Protein AF-A0A957L6W4-F1 (afdb_monomer_lite)

Structure (mmCIF, N/CA/C/O backbone):
data_AF-A0A957L6W4-F1
#
_entry.id   AF-A0A957L6W4-F1
#
loop_
_atom_site.group_PDB
_atom_site.id
_atom_site.type_symbol
_atom_site.label_atom_id
_atom_site.label_alt_id
_atom_site.label_comp_id
_atom_site.label_asym_id
_atom_site.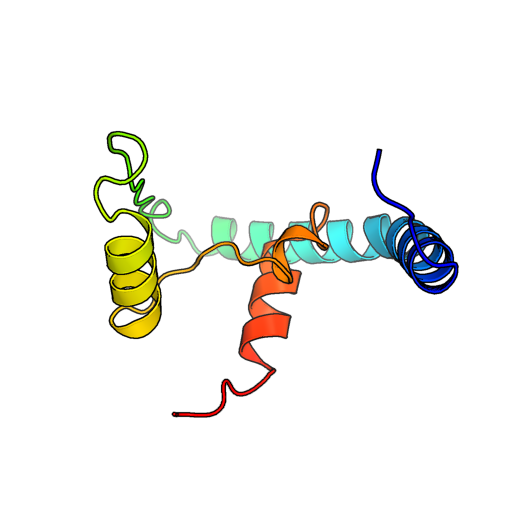label_entity_id
_atom_site.label_seq_id
_atom_site.pdbx_PDB_ins_code
_atom_site.Cartn_x
_atom_site.Cartn_y
_atom_site.Cartn_z
_atom_site.occupancy
_atom_site.B_iso_or_equiv
_atom_site.auth_seq_id
_atom_site.auth_comp_id
_atom_site.auth_asym_id
_atom_site.auth_atom_id
_atom_site.pdbx_PDB_model_num
ATOM 1 N N . MET A 1 1 ? 15.784 -20.221 3.211 1.00 38.53 1 MET A N 1
ATOM 2 C CA . MET A 1 1 ? 16.074 -20.796 1.882 1.00 38.53 1 MET A CA 1
ATOM 3 C C . MET A 1 1 ? 14.834 -21.594 1.473 1.00 38.53 1 MET A C 1
ATOM 5 O O . MET A 1 1 ? 14.728 -22.743 1.860 1.00 38.53 1 MET A O 1
ATOM 9 N N . SER A 1 2 ? 13.813 -20.955 0.888 1.00 46.53 2 SER A N 1
ATOM 10 C CA . SER A 1 2 ? 12.512 -21.606 0.629 1.00 46.53 2 SER A CA 1
ATOM 11 C C . SER A 1 2 ? 12.416 -22.021 -0.836 1.00 46.53 2 SER A C 1
ATOM 13 O O . SER A 1 2 ? 12.699 -21.212 -1.721 1.00 46.53 2 SER A O 1
ATOM 15 N N . GLU A 1 3 ? 12.067 -23.283 -1.065 1.00 50.16 3 GLU A N 1
ATOM 16 C CA . GLU A 1 3 ? 11.914 -23.926 -2.367 1.00 50.16 3 GLU A CA 1
ATOM 17 C C . GLU A 1 3 ? 10.869 -23.202 -3.229 1.00 50.16 3 GLU A C 1
ATOM 19 O O . GLU A 1 3 ? 9.668 -23.212 -2.960 1.00 50.16 3 GLU A O 1
ATOM 24 N N . TYR A 1 4 ? 11.330 -22.559 -4.300 1.00 55.75 4 TYR A N 1
ATOM 25 C CA . TYR A 1 4 ? 10.462 -21.960 -5.307 1.00 55.75 4 TYR A CA 1
ATOM 26 C C . TYR A 1 4 ? 10.062 -23.024 -6.343 1.00 55.75 4 TYR A C 1
ATOM 28 O O . TYR A 1 4 ? 10.870 -23.433 -7.175 1.00 55.75 4 TYR A O 1
ATOM 36 N N . SER A 1 5 ? 8.794 -23.448 -6.305 1.00 62.81 5 SER A N 1
ATOM 37 C CA . SER A 1 5 ? 8.150 -24.323 -7.302 1.00 62.81 5 SER A CA 1
ATOM 38 C C . SER A 1 5 ? 8.275 -23.761 -8.737 1.00 62.81 5 SER A C 1
ATOM 40 O O . SER A 1 5 ? 8.186 -22.540 -8.914 1.00 62.81 5 SER A O 1
ATOM 42 N N . PRO A 1 6 ? 8.435 -24.600 -9.784 1.00 61.62 6 PRO A N 1
ATOM 43 C CA . PRO A 1 6 ? 8.667 -24.183 -11.179 1.00 61.62 6 PRO A CA 1
ATOM 44 C C . PRO A 1 6 ? 7.629 -23.193 -11.741 1.00 61.62 6 PRO A C 1
ATOM 46 O O . PRO A 1 6 ? 7.967 -22.354 -12.576 1.00 61.62 6 PRO A O 1
ATOM 49 N N . MET A 1 7 ? 6.400 -23.206 -11.217 1.00 53.28 7 MET A N 1
ATOM 50 C CA . MET A 1 7 ? 5.325 -22.270 -11.581 1.00 53.28 7 MET A CA 1
ATOM 51 C C . MET A 1 7 ? 5.662 -20.803 -11.246 1.00 53.28 7 MET A C 1
ATOM 53 O O . MET A 1 7 ? 5.231 -19.873 -11.925 1.00 53.28 7 MET A O 1
ATOM 57 N N . SER A 1 8 ? 6.474 -20.574 -10.212 1.00 57.97 8 SER A N 1
ATOM 58 C CA . SER A 1 8 ? 6.879 -19.228 -9.793 1.00 57.97 8 SER A CA 1
ATOM 59 C C . SER A 1 8 ? 7.845 -18.568 -10.783 1.00 57.97 8 SER A C 1
ATOM 61 O O . SER A 1 8 ? 7.760 -17.361 -10.998 1.00 57.97 8 SER A O 1
ATOM 63 N N . ARG A 1 9 ? 8.707 -19.345 -11.455 1.00 58.75 9 ARG A N 1
ATOM 64 C CA . ARG A 1 9 ? 9.665 -18.844 -12.456 1.00 58.75 9 ARG A CA 1
ATOM 65 C C . ARG A 1 9 ? 8.973 -18.308 -13.708 1.00 58.75 9 ARG A C 1
ATOM 67 O O . ARG A 1 9 ? 9.355 -17.248 -14.195 1.00 58.75 9 ARG A O 1
ATOM 74 N N . LEU A 1 10 ? 7.928 -18.992 -14.174 1.00 61.47 10 LEU A N 1
ATOM 75 C CA . LEU A 1 10 ? 7.107 -18.543 -15.306 1.00 61.47 10 LEU A CA 1
ATOM 76 C C . LEU A 1 10 ? 6.369 -17.240 -14.990 1.00 61.47 10 LEU A C 1
ATOM 78 O O . LEU A 1 10 ? 6.370 -16.310 -15.791 1.00 61.47 10 LEU A O 1
ATOM 82 N N . LEU A 1 11 ? 5.806 -17.127 -13.786 1.00 58.69 11 LEU A N 1
ATOM 83 C CA . LEU A 1 11 ? 5.151 -15.894 -13.346 1.00 58.69 11 LEU A CA 1
ATOM 84 C C . LEU A 1 11 ? 6.148 -14.736 -13.175 1.00 58.69 11 LEU A C 1
ATOM 86 O O . LEU A 1 11 ? 5.803 -13.589 -13.453 1.00 58.69 11 LEU A O 1
ATOM 90 N N . HIS A 1 12 ? 7.388 -15.016 -12.764 1.00 59.81 12 HIS A N 1
ATOM 91 C CA . HIS A 1 12 ? 8.445 -14.006 -12.699 1.00 59.81 12 HIS A CA 1
ATOM 92 C C . HIS A 1 12 ? 8.905 -13.535 -14.085 1.00 59.81 12 HIS A C 1
ATOM 94 O O . HIS A 1 12 ? 9.137 -12.336 -14.253 1.00 59.81 12 HIS A O 1
ATOM 100 N N . SER A 1 13 ? 9.011 -14.426 -15.079 1.00 59.50 13 SER A N 1
ATOM 101 C CA . SER A 1 13 ? 9.405 -14.022 -16.436 1.00 59.50 13 SER A CA 1
ATOM 102 C C . SER A 1 13 ? 8.299 -13.239 -17.145 1.00 59.50 13 SER A C 1
ATOM 104 O O . SER A 1 13 ? 8.606 -12.236 -17.788 1.00 59.50 13 SER A O 1
ATOM 106 N N . LEU A 1 14 ? 7.030 -13.635 -16.970 1.00 58.03 14 LEU A N 1
ATOM 107 C CA . LEU A 1 14 ? 5.871 -12.902 -17.496 1.00 58.03 14 LEU A CA 1
ATOM 108 C C . LEU A 1 14 ? 5.721 -11.517 -16.859 1.00 58.03 14 LEU A C 1
ATOM 110 O O . LEU A 1 14 ? 5.425 -10.545 -17.549 1.00 58.03 14 LEU A O 1
ATOM 114 N N . ARG A 1 15 ? 5.947 -11.405 -15.544 1.00 62.19 15 ARG A N 1
ATOM 115 C CA . ARG A 1 15 ? 5.892 -10.118 -14.836 1.00 62.19 15 ARG A CA 1
ATOM 116 C C . ARG A 1 15 ? 6.889 -9.118 -15.425 1.00 62.19 15 ARG A C 1
ATOM 118 O O . ARG A 1 15 ? 6.507 -8.006 -15.764 1.00 62.19 15 ARG A O 1
ATOM 125 N N . ARG A 1 16 ? 8.134 -9.551 -15.636 1.00 62.00 16 ARG A N 1
ATOM 126 C CA . ARG A 1 16 ? 9.226 -8.683 -16.105 1.00 62.00 16 ARG A CA 1
ATOM 127 C C . ARG A 1 16 ? 9.004 -8.122 -17.511 1.00 62.00 16 ARG A C 1
ATOM 129 O O . ARG A 1 16 ? 9.522 -7.060 -17.833 1.00 62.00 16 ARG A O 1
ATOM 136 N N . THR A 1 17 ? 8.255 -8.837 -18.351 1.00 64.81 17 THR A N 1
ATOM 137 C CA . THR A 1 17 ? 7.928 -8.393 -19.715 1.00 64.81 17 THR A CA 1
ATOM 138 C C . THR A 1 17 ? 6.741 -7.432 -19.751 1.00 64.81 17 THR A C 1
ATOM 140 O O . THR A 1 17 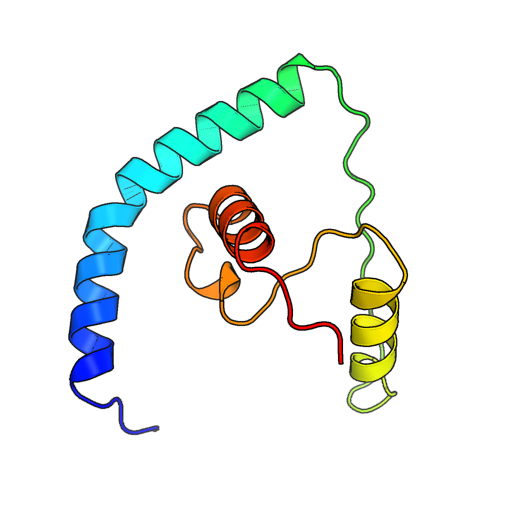? 6.687 -6.576 -20.629 1.00 64.81 17 THR A O 1
ATOM 143 N N . LEU A 1 18 ? 5.812 -7.536 -18.798 1.00 68.56 18 LEU A N 1
ATOM 144 C CA . LEU A 1 18 ? 4.630 -6.672 -18.717 1.00 68.56 18 LEU A CA 1
ATOM 145 C C . LEU A 1 18 ? 4.882 -5.373 -17.931 1.00 68.56 18 LEU A C 1
ATOM 147 O O . LEU A 1 18 ? 4.166 -4.394 -18.139 1.00 68.56 18 LEU A O 1
ATOM 151 N N . ASP A 1 19 ? 5.909 -5.346 -17.075 1.00 73.56 19 ASP A N 1
ATOM 152 C CA . ASP A 1 19 ? 6.293 -4.197 -16.243 1.00 73.56 19 ASP A CA 1
ATOM 153 C C . ASP A 1 19 ? 6.413 -2.854 -17.005 1.00 73.56 19 ASP A C 1
ATOM 155 O O . ASP A 1 19 ? 5.815 -1.882 -16.543 1.00 73.56 19 ASP A O 1
ATOM 159 N N . PRO A 1 20 ? 7.098 -2.738 -18.166 1.00 77.00 20 PRO A N 1
ATOM 160 C CA . PRO A 1 20 ? 7.233 -1.444 -18.847 1.00 77.00 20 PRO A CA 1
ATOM 161 C C . PRO A 1 20 ? 5.905 -0.904 -19.404 1.00 77.00 20 PRO A C 1
ATOM 163 O O . PRO A 1 20 ? 5.655 0.299 -19.351 1.00 77.00 20 PRO A O 1
ATOM 166 N N . GLY A 1 21 ? 5.020 -1.780 -19.894 1.00 81.25 21 GLY A N 1
ATOM 167 C CA . GLY A 1 21 ? 3.692 -1.375 -20.370 1.00 81.25 21 GLY A CA 1
ATOM 168 C C . GLY A 1 21 ? 2.756 -0.974 -19.226 1.00 81.25 21 GLY A C 1
ATOM 169 O O . GLY A 1 21 ? 2.005 -0.005 -19.336 1.00 81.25 21 GLY A O 1
ATOM 170 N N . LEU A 1 22 ? 2.840 -1.692 -18.104 1.00 78.94 22 LEU A N 1
ATOM 171 C CA . LEU A 1 22 ? 2.123 -1.376 -16.869 1.00 78.94 22 LEU A CA 1
ATOM 172 C C . LEU A 1 22 ? 2.575 -0.031 -16.282 1.00 78.94 22 LEU A C 1
ATOM 174 O O . LEU A 1 22 ? 1.725 0.772 -15.904 1.00 78.94 22 LEU A O 1
ATOM 178 N N . HIS A 1 23 ? 3.881 0.245 -16.279 1.00 83.31 23 HIS A N 1
ATOM 179 C CA . HIS A 1 23 ? 4.442 1.513 -15.811 1.00 83.31 23 HIS A CA 1
ATOM 180 C C . HIS A 1 23 ? 3.934 2.704 -16.631 1.00 83.31 23 HIS A C 1
ATOM 182 O O . HIS A 1 23 ? 3.482 3.700 -16.075 1.00 83.31 23 HIS A O 1
ATOM 188 N N . TRP A 1 24 ? 3.915 2.583 -17.961 1.00 85.81 24 TRP A N 1
ATOM 189 C CA . TRP A 1 24 ? 3.392 3.638 -18.834 1.00 85.81 24 TRP A CA 1
ATOM 190 C C . TRP A 1 24 ? 1.908 3.950 -18.568 1.00 85.81 24 TRP A C 1
ATOM 192 O O . TRP A 1 24 ? 1.486 5.109 -18.559 1.00 85.81 24 TRP A O 1
ATOM 202 N N . LEU A 1 25 ? 1.093 2.920 -18.320 1.00 83.44 25 LEU A N 1
ATOM 203 C CA . LEU A 1 25 ? -0.316 3.098 -17.958 1.00 83.44 25 LEU A CA 1
ATOM 204 C C . LEU A 1 25 ? -0.478 3.745 -16.572 1.00 83.44 25 LEU A C 1
ATOM 206 O O . LEU A 1 25 ? -1.355 4.592 -16.398 1.00 83.44 25 LEU A O 1
ATOM 210 N N . GLU A 1 26 ? 0.358 3.362 -15.606 1.00 85.50 26 GLU A N 1
ATOM 211 C CA . GLU A 1 26 ? 0.405 3.939 -14.258 1.00 85.50 26 GLU A CA 1
ATOM 212 C C . GLU A 1 26 ? 0.718 5.440 -14.316 1.00 85.50 26 GLU A C 1
ATOM 214 O O . GLU A 1 26 ? -0.032 6.248 -13.766 1.00 85.50 26 GLU A O 1
ATOM 219 N N . GLU A 1 27 ? 1.759 5.828 -15.058 1.00 85.50 27 GLU A N 1
ATOM 220 C CA . GLU A 1 27 ? 2.138 7.228 -15.269 1.00 85.50 27 GLU A CA 1
ATOM 221 C C . GLU A 1 27 ? 0.975 8.039 -15.839 1.00 85.50 27 GLU A C 1
ATOM 223 O O . GLU A 1 27 ? 0.681 9.136 -15.364 1.00 85.50 27 GLU A O 1
ATOM 228 N N . ARG A 1 28 ? 0.240 7.486 -16.811 1.00 84.75 28 ARG A N 1
ATOM 229 C CA . ARG A 1 28 ? -0.945 8.156 -17.359 1.00 84.75 28 ARG A CA 1
ATOM 230 C C . ARG A 1 28 ? -2.061 8.337 -16.335 1.00 84.75 28 ARG A C 1
ATOM 232 O O . ARG A 1 28 ? -2.777 9.338 -16.399 1.00 84.75 28 ARG A O 1
ATOM 239 N N . LEU A 1 29 ? -2.249 7.393 -15.415 1.00 82.38 29 LEU A N 1
ATOM 240 C CA . LEU A 1 29 ? -3.237 7.527 -14.344 1.00 82.38 29 LEU A CA 1
ATOM 241 C C . LEU A 1 29 ? -2.803 8.558 -13.302 1.00 82.38 29 LEU A C 1
ATOM 243 O O . LEU A 1 29 ? -3.626 9.377 -12.898 1.00 82.38 29 LEU A O 1
ATOM 247 N N . LEU A 1 30 ? -1.525 8.558 -12.925 1.00 82.31 30 LEU A N 1
ATOM 248 C CA . LEU A 1 30 ? -0.952 9.537 -12.004 1.00 82.31 30 LEU A CA 1
ATOM 249 C C . LEU A 1 30 ? -1.069 10.956 -12.558 1.00 82.31 30 LEU A C 1
ATOM 251 O O . LEU A 1 30 ? -1.556 11.838 -11.858 1.00 82.31 30 LEU A O 1
ATOM 255 N N . GLN A 1 31 ? -0.733 11.164 -13.834 1.00 84.00 31 GLN A N 1
ATOM 256 C CA . GLN A 1 31 ? -0.904 12.457 -14.503 1.00 84.00 31 GLN A CA 1
ATOM 257 C C . GLN A 1 31 ? -2.359 12.938 -14.431 1.00 84.00 31 GLN A C 1
ATOM 259 O O . GLN A 1 31 ? -2.614 14.083 -14.077 1.00 84.00 31 GLN A O 1
ATOM 264 N N . ARG A 1 32 ? -3.340 12.052 -14.658 1.00 79.62 32 ARG A N 1
ATOM 265 C CA . ARG A 1 32 ? -4.764 12.405 -14.516 1.00 79.62 32 ARG A CA 1
ATOM 266 C C . ARG A 1 32 ? -5.153 12.787 -13.088 1.00 79.62 32 ARG A C 1
ATOM 268 O O . ARG A 1 32 ? -6.018 13.644 -12.930 1.00 79.62 32 ARG A O 1
ATOM 275 N N . MET A 1 33 ? -4.570 12.150 -12.072 1.00 75.38 33 MET A N 1
ATOM 276 C CA . MET A 1 33 ? -4.829 12.491 -10.668 1.00 75.38 33 MET A CA 1
ATOM 277 C C . MET A 1 33 ? -4.214 13.846 -10.302 1.00 75.38 33 MET A C 1
ATOM 279 O O . MET A 1 33 ? -4.895 14.667 -9.697 1.00 75.38 33 MET A O 1
ATOM 283 N N . VAL A 1 34 ? -2.977 14.107 -10.737 1.00 76.62 34 VAL A N 1
ATOM 284 C CA . VAL A 1 34 ? -2.280 15.387 -10.522 1.00 76.62 34 VAL A CA 1
ATOM 285 C C . VAL A 1 34 ? -3.009 16.535 -11.226 1.00 76.62 34 VAL A C 1
ATOM 287 O O . VAL A 1 34 ? -3.278 17.562 -10.613 1.00 76.62 34 VAL A O 1
ATOM 290 N N . THR A 1 35 ? -3.400 16.359 -12.493 1.00 74.44 35 THR A N 1
ATOM 291 C CA . THR A 1 35 ? -4.105 17.394 -13.269 1.00 74.44 35 THR A CA 1
ATOM 292 C C . THR A 1 35 ? -5.490 17.728 -12.709 1.00 74.44 35 THR A C 1
ATOM 294 O O . THR A 1 35 ? -5.935 18.861 -12.849 1.00 74.44 35 THR A O 1
ATOM 297 N N . ASN A 1 36 ? -6.177 16.785 -12.053 1.00 74.38 36 ASN A N 1
ATOM 298 C CA . ASN A 1 36 ? -7.494 17.042 -11.453 1.00 74.38 36 ASN A CA 1
ATOM 299 C C . ASN A 1 36 ? -7.437 17.820 -10.126 1.00 74.38 36 ASN A C 1
ATOM 301 O O . ASN A 1 36 ? -8.473 17.966 -9.483 1.00 74.38 36 ASN A O 1
ATOM 305 N N . ASN A 1 37 ? -6.260 18.310 -9.716 1.00 62.88 37 ASN A N 1
ATOM 306 C CA . ASN A 1 37 ? -6.056 19.044 -8.4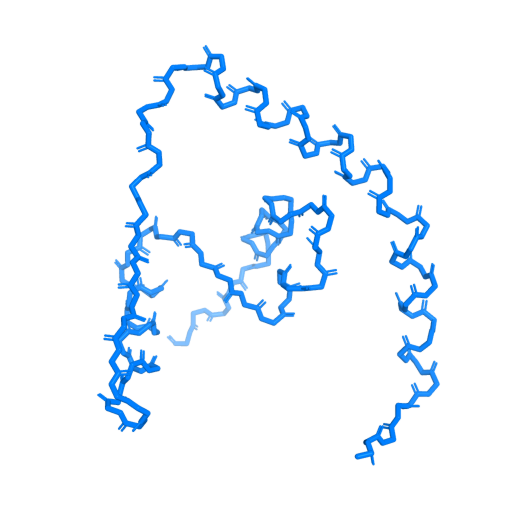66 1.00 62.88 37 ASN A CA 1
ATOM 307 C C . ASN A 1 37 ? -6.659 18.307 -7.257 1.00 62.88 37 ASN A C 1
ATOM 309 O O . ASN A 1 37 ? -7.289 18.906 -6.387 1.00 62.88 37 ASN A O 1
ATOM 313 N N . VAL A 1 38 ? -6.525 16.975 -7.251 1.00 68.00 38 VAL A N 1
ATOM 314 C CA . VAL A 1 38 ? -6.946 16.153 -6.119 1.00 68.00 38 VAL A CA 1
ATOM 315 C C . VAL A 1 38 ? -6.073 16.559 -4.938 1.00 68.00 38 VAL A C 1
ATOM 317 O O . VAL A 1 38 ? -4.847 16.522 -5.047 1.00 68.00 38 VAL A O 1
ATOM 320 N N . GLU A 1 39 ? -6.712 16.964 -3.838 1.00 70.25 39 GLU A N 1
ATOM 321 C CA . GLU A 1 39 ? -6.061 17.246 -2.556 1.00 70.25 39 GLU A CA 1
ATOM 322 C C . GLU A 1 39 ? -4.986 16.188 -2.242 1.00 70.25 39 GLU A C 1
ATOM 324 O O . GLU A 1 39 ? -5.165 15.011 -2.590 1.00 70.25 39 GLU A O 1
ATOM 329 N N . PRO A 1 40 ? -3.867 16.571 -1.599 1.00 69.31 40 PRO A N 1
ATOM 330 C CA . PRO A 1 40 ? -2.778 15.648 -1.314 1.00 69.31 40 PRO A CA 1
ATOM 331 C C . PRO A 1 40 ? -3.315 14.379 -0.649 1.00 69.31 40 PRO A C 1
ATOM 333 O O . PRO A 1 40 ? -4.114 14.442 0.289 1.00 69.31 40 PRO A O 1
ATOM 336 N N . LEU A 1 41 ? -2.881 13.218 -1.156 1.00 74.69 41 LEU A N 1
ATOM 337 C CA . LEU A 1 41 ? -3.299 11.923 -0.626 1.00 74.69 41 LEU A CA 1
ATOM 338 C C . LEU A 1 41 ? -3.079 11.900 0.889 1.00 74.69 41 LEU A C 1
ATOM 340 O O . LEU A 1 41 ? -1.948 12.001 1.364 1.00 74.69 41 LEU A O 1
ATOM 344 N N . GLN A 1 42 ? -4.161 11.736 1.646 1.00 83.69 42 GLN A N 1
ATOM 345 C CA . GLN A 1 42 ? -4.076 11.566 3.090 1.00 83.69 42 GLN A CA 1
ATOM 346 C C . GLN A 1 42 ? -3.493 10.184 3.389 1.00 83.69 42 GLN A C 1
ATOM 348 O O . GLN A 1 42 ? -4.156 9.157 3.236 1.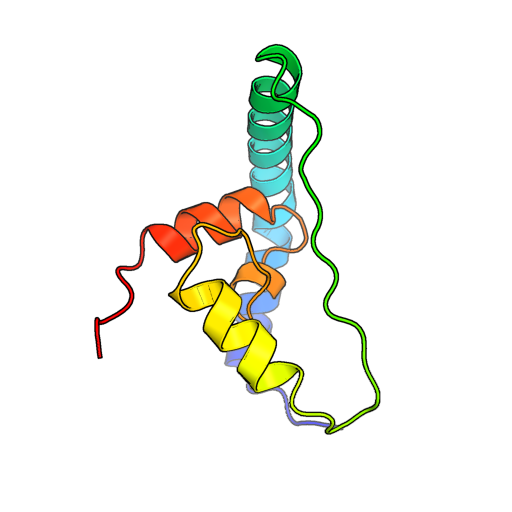00 83.69 42 GLN A O 1
ATOM 353 N N . LEU A 1 43 ? -2.220 10.162 3.778 1.00 88.94 43 LEU A N 1
ATOM 354 C CA . LEU A 1 43 ? -1.502 8.938 4.111 1.00 88.94 43 LEU A CA 1
ATOM 355 C C . LEU A 1 43 ? -1.739 8.570 5.577 1.00 88.94 43 LEU A C 1
ATOM 357 O O . LEU A 1 43 ? -1.464 9.358 6.480 1.00 88.94 43 LEU A O 1
ATOM 361 N N . LEU A 1 44 ? -2.207 7.343 5.811 1.00 91.12 44 LEU A N 1
ATOM 362 C CA . LEU A 1 44 ? -2.372 6.770 7.144 1.00 91.12 44 LEU A CA 1
ATOM 363 C C . LEU A 1 44 ? -1.310 5.695 7.380 1.00 91.12 44 LEU A C 1
ATOM 365 O O . LEU A 1 44 ? -1.300 4.663 6.708 1.00 91.12 44 LEU A O 1
ATOM 369 N N . PHE A 1 45 ? -0.448 5.913 8.370 1.00 93.25 45 PHE A N 1
ATOM 370 C CA . PHE A 1 45 ? 0.568 4.946 8.775 1.00 93.25 45 PHE A CA 1
ATOM 371 C C . PHE A 1 45 ? 0.146 4.234 10.060 1.00 93.25 45 PHE A C 1
ATOM 373 O O . PHE A 1 45 ? -0.100 4.866 11.084 1.00 93.25 45 PHE A O 1
ATOM 380 N N . VAL A 1 46 ? 0.095 2.902 10.015 1.00 93.69 46 VAL A N 1
ATOM 381 C CA . VAL A 1 46 ? -0.131 2.067 11.201 1.00 93.69 46 VAL A CA 1
ATOM 382 C C . VAL A 1 46 ? 1.228 1.675 11.780 1.00 93.69 46 VAL A C 1
ATOM 384 O O . VAL A 1 46 ? 1.927 0.843 11.205 1.00 93.69 46 VAL A O 1
ATOM 387 N N . VAL A 1 47 ? 1.604 2.275 12.911 1.00 95.00 47 VAL A N 1
ATOM 388 C CA . VAL A 1 47 ? 2.886 2.039 13.599 1.00 95.00 47 VAL A CA 1
ATOM 389 C C . VAL A 1 47 ? 2.624 1.515 15.010 1.00 95.00 47 VAL A C 1
ATOM 391 O O . VAL A 1 47 ? 1.694 1.954 15.681 1.00 95.00 47 VAL A O 1
ATOM 394 N N . GLY A 1 48 ? 3.436 0.565 15.469 1.00 93.62 48 GLY A N 1
ATOM 395 C CA . GLY A 1 48 ? 3.328 -0.002 16.810 1.00 93.62 48 GLY A CA 1
ATOM 396 C C . GLY A 1 48 ? 4.408 -1.042 17.085 1.00 93.62 48 GLY A C 1
ATOM 397 O O . GLY A 1 48 ? 5.161 -1.426 16.188 1.00 93.62 48 GLY A O 1
ATOM 398 N N . ALA A 1 49 ? 4.480 -1.503 18.332 1.00 95.12 49 ALA A N 1
ATOM 399 C CA . ALA A 1 49 ? 5.379 -2.585 18.713 1.00 95.12 49 ALA A CA 1
ATOM 400 C C . ALA A 1 49 ? 5.002 -3.900 17.996 1.00 95.12 49 ALA A C 1
ATOM 402 O O . ALA A 1 49 ? 3.823 -4.154 17.722 1.00 95.12 49 ALA A O 1
ATOM 403 N N . PRO A 1 50 ? 5.971 -4.785 17.709 1.00 93.06 50 PRO A N 1
ATOM 404 C CA . PRO A 1 50 ? 5.663 -6.087 17.131 1.00 93.06 50 PRO A CA 1
ATOM 405 C C . PRO A 1 50 ? 4.699 -6.864 18.039 1.00 93.06 50 PRO A C 1
ATOM 407 O O . PRO A 1 50 ? 4.914 -6.969 19.245 1.00 93.06 50 PRO A O 1
ATOM 410 N N . ARG A 1 51 ? 3.651 -7.444 17.436 1.00 91.44 51 ARG A N 1
ATOM 411 C CA . ARG A 1 51 ? 2.562 -8.185 18.109 1.00 91.44 51 ARG A CA 1
ATOM 412 C C . ARG A 1 51 ? 1.600 -7.336 18.961 1.00 91.44 51 ARG A C 1
ATOM 414 O O . ARG A 1 51 ? 0.813 -7.912 19.700 1.00 91.44 51 ARG A O 1
ATOM 421 N N . SER A 1 52 ? 1.556 -6.009 18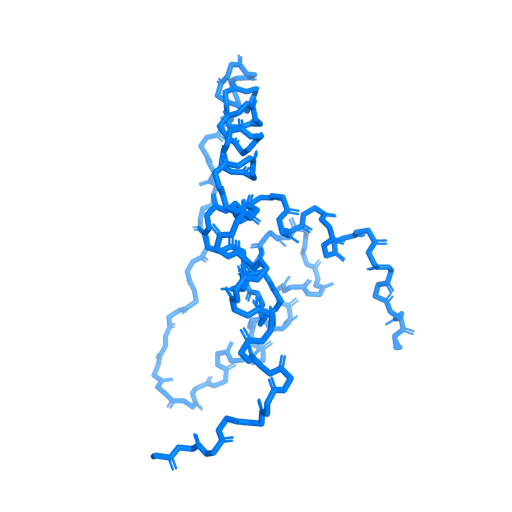.801 1.00 95.12 52 SER A N 1
ATOM 422 C CA . SER A 1 52 ? 0.561 -5.146 19.475 1.00 95.12 52 SER A CA 1
ATOM 423 C C . SER A 1 52 ? -0.837 -5.145 18.829 1.00 95.12 52 SER A C 1
ATOM 425 O O . SER A 1 52 ? -1.638 -4.249 19.078 1.00 95.12 52 SER A O 1
ATOM 427 N N . GLY A 1 53 ? -1.136 -6.113 17.956 1.00 93.69 53 GLY A N 1
ATOM 428 C CA . GLY A 1 53 ? -2.425 -6.185 17.260 1.00 93.69 53 GLY A CA 1
ATOM 429 C C . GLY A 1 53 ? -2.567 -5.232 16.066 1.00 93.69 53 GLY A C 1
ATOM 430 O O . GLY A 1 53 ? -3.680 -5.033 15.582 1.00 93.69 53 GLY A O 1
ATOM 431 N N . THR A 1 54 ? -1.467 -4.685 15.533 1.00 95.69 54 THR A N 1
ATOM 432 C CA . THR A 1 54 ? -1.489 -3.833 14.325 1.00 95.69 54 THR A CA 1
ATOM 433 C C . THR A 1 54 ? -2.139 -4.517 13.120 1.00 95.69 54 THR A C 1
ATOM 435 O O . THR A 1 54 ? -2.773 -3.843 12.316 1.00 95.69 54 THR A O 1
ATOM 438 N N . THR A 1 55 ? -2.072 -5.850 13.018 1.00 94.62 55 THR A N 1
ATOM 439 C CA . THR A 1 55 ? -2.783 -6.620 11.984 1.00 94.62 55 THR A CA 1
ATOM 440 C C . THR A 1 55 ? -4.302 -6.484 12.088 1.00 94.62 55 THR A C 1
ATOM 442 O O . THR A 1 55 ? -4.952 -6.264 11.069 1.00 94.62 55 THR A O 1
ATOM 445 N N . LEU A 1 56 ? -4.872 -6.584 13.295 1.00 95.38 56 LEU A N 1
ATOM 446 C CA . LEU A 1 56 ? -6.319 -6.450 13.493 1.00 95.38 56 LEU A CA 1
ATOM 447 C C . LEU A 1 56 ? -6.773 -5.029 13.148 1.00 95.38 56 LEU A C 1
ATOM 449 O O . LEU A 1 56 ? -7.755 -4.849 12.433 1.00 95.38 56 LEU A O 1
ATOM 453 N N . LEU A 1 57 ? -6.016 -4.026 13.601 1.00 95.31 57 LEU A N 1
ATOM 454 C CA . LEU A 1 57 ? -6.260 -2.627 13.256 1.00 95.31 57 LEU A CA 1
ATOM 455 C C . LEU A 1 57 ? -6.218 -2.411 11.736 1.00 95.31 57 LEU A C 1
ATOM 457 O O . LEU A 1 57 ? -7.133 -1.816 11.174 1.00 95.31 57 LEU A O 1
ATOM 461 N N . TYR A 1 58 ? -5.199 -2.944 11.061 1.00 94.69 58 TYR A N 1
ATOM 462 C CA . TYR A 1 58 ? -5.060 -2.861 9.608 1.00 94.69 58 TYR A CA 1
ATOM 463 C C . TYR A 1 58 ? -6.258 -3.480 8.874 1.00 94.69 58 TYR A C 1
ATOM 465 O O . TYR A 1 58 ? -6.809 -2.877 7.955 1.00 94.69 58 TYR A O 1
ATOM 473 N N . GLN A 1 59 ? -6.694 -4.668 9.299 1.00 93.56 59 GLN A N 1
ATOM 474 C CA . GLN A 1 59 ? -7.853 -5.355 8.723 1.00 93.56 59 GLN A CA 1
ATOM 475 C C . GLN A 1 59 ? -9.156 -4.583 8.948 1.00 93.56 59 GLN A C 1
ATOM 477 O O . GLN A 1 59 ? -9.980 -4.486 8.038 1.00 93.56 59 GLN A O 1
ATOM 482 N N . LEU A 1 60 ? -9.345 -4.009 10.138 1.00 95.50 60 LEU A N 1
ATOM 483 C CA . LEU A 1 60 ? -10.519 -3.203 10.455 1.00 95.50 60 LEU A CA 1
ATOM 484 C C . LEU A 1 60 ? -10.558 -1.937 9.594 1.00 95.50 60 LEU A C 1
ATOM 486 O O . LEU A 1 60 ? -11.596 -1.627 9.015 1.00 95.50 60 LEU A O 1
ATOM 490 N N . LEU A 1 61 ? -9.422 -1.254 9.435 1.00 94.62 61 LEU A N 1
ATOM 491 C CA . LEU A 1 61 ? -9.314 -0.091 8.556 1.00 94.62 61 LEU A CA 1
ATOM 492 C C . LEU A 1 61 ? -9.674 -0.447 7.107 1.00 94.62 61 LEU A C 1
ATOM 494 O O . LEU A 1 61 ? -10.522 0.209 6.507 1.00 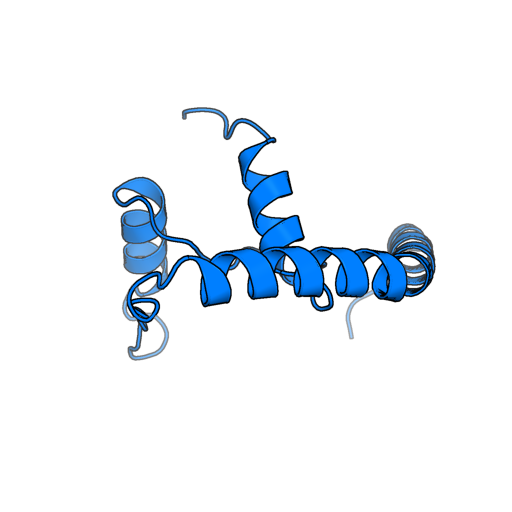94.62 61 LEU A O 1
ATOM 498 N N . ALA A 1 62 ? -9.096 -1.530 6.584 1.00 91.25 62 ALA A N 1
ATOM 499 C CA . ALA A 1 62 ? -9.331 -2.004 5.221 1.00 91.25 62 ALA A CA 1
ATOM 500 C C . ALA A 1 62 ? -10.780 -2.459 4.953 1.00 91.25 62 ALA A C 1
ATOM 502 O O . ALA A 1 62 ? -11.231 -2.422 3.811 1.00 91.25 62 ALA A O 1
ATOM 503 N N . THR A 1 63 ? -11.508 -2.913 5.980 1.00 91.69 63 THR A N 1
ATOM 504 C CA . THR A 1 63 ? -12.894 -3.400 5.840 1.00 91.69 63 THR A CA 1
ATOM 505 C C . THR A 1 63 ? -13.948 -2.338 6.125 1.00 91.69 63 THR A C 1
ATOM 507 O O . THR A 1 63 ? -15.047 -2.417 5.578 1.00 91.69 63 THR A O 1
ATOM 510 N N . ARG A 1 64 ? -13.653 -1.360 6.988 1.00 94.06 64 ARG A N 1
ATOM 511 C CA . ARG A 1 64 ? -14.625 -0.346 7.425 1.00 94.06 64 ARG A CA 1
ATOM 512 C C . ARG A 1 64 ? -14.503 0.978 6.688 1.00 94.06 64 ARG A C 1
ATOM 514 O O . ARG A 1 64 ? -15.491 1.703 6.623 1.00 94.06 64 ARG A O 1
ATOM 521 N N . PHE A 1 65 ? -13.341 1.282 6.118 1.00 91.06 65 PHE A N 1
ATOM 522 C CA . PHE A 1 65 ? -13.102 2.539 5.420 1.00 91.06 65 PHE A CA 1
ATOM 523 C C . PHE A 1 65 ? -12.737 2.300 3.958 1.00 91.06 65 PHE A C 1
ATOM 525 O O . PHE A 1 65 ? -12.150 1.281 3.597 1.00 91.06 65 PHE A O 1
ATOM 532 N N . ALA A 1 66 ? -13.053 3.275 3.107 1.00 87.31 66 ALA A N 1
ATOM 533 C CA . ALA A 1 66 ? -12.671 3.281 1.699 1.00 87.31 66 ALA A CA 1
ATOM 534 C C . ALA A 1 66 ? -11.196 3.689 1.528 1.00 87.31 66 ALA A C 1
ATOM 536 O O . ALA A 1 66 ? -10.881 4.661 0.845 1.00 87.31 66 ALA A O 1
ATOM 537 N N . VAL A 1 67 ? -10.292 2.960 2.185 1.00 87.81 67 VAL A N 1
ATOM 538 C CA . VAL A 1 67 ? -8.850 3.209 2.136 1.00 87.81 67 VAL A CA 1
ATOM 539 C C . VAL A 1 67 ? -8.180 2.327 1.093 1.00 87.81 67 VAL A C 1
ATOM 541 O O . VAL A 1 67 ? -8.509 1.154 0.913 1.00 87.81 67 VAL A O 1
ATOM 544 N N . SER A 1 68 ? -7.205 2.907 0.402 1.00 87.19 68 SER A N 1
ATOM 545 C CA . SER A 1 68 ? -6.261 2.161 -0.418 1.00 87.19 68 SER A CA 1
ATOM 546 C C . SER A 1 68 ? -5.206 1.523 0.490 1.00 87.19 68 SER A C 1
ATOM 548 O O . SER A 1 68 ? -4.688 2.174 1.396 1.00 87.19 68 SER A O 1
ATOM 550 N N . TYR A 1 69 ? -4.905 0.242 0.277 1.00 89.31 69 TYR A N 1
ATOM 551 C CA . TYR A 1 69 ? -3.961 -0.506 1.104 1.00 89.31 69 TYR A CA 1
ATOM 552 C C . TYR A 1 69 ? -3.186 -1.539 0.274 1.00 89.31 69 TYR A C 1
ATOM 554 O O . TYR A 1 69 ? -3.610 -1.944 -0.812 1.00 89.31 69 TYR A O 1
ATOM 562 N N . PHE A 1 70 ? -2.019 -1.951 0.768 1.00 88.50 70 PHE A N 1
ATOM 563 C CA . PHE A 1 70 ? -1.161 -2.932 0.104 1.00 88.50 70 PHE A CA 1
ATOM 564 C C . PHE A 1 70 ? -1.456 -4.350 0.593 1.00 88.50 70 PHE A C 1
ATOM 566 O O . PHE A 1 70 ? -1.363 -4.646 1.778 1.00 88.50 70 PHE A O 1
ATOM 573 N N . ASN A 1 71 ? -1.748 -5.263 -0.324 1.00 87.75 71 ASN A N 1
ATOM 574 C CA . ASN A 1 71 ? -1.893 -6.684 -0.032 1.00 87.75 71 ASN A CA 1
ATOM 575 C C . ASN A 1 71 ? -0.849 -7.516 -0.801 1.00 87.75 71 ASN A C 1
ATOM 577 O O . ASN A 1 71 ? -0.089 -7.005 -1.626 1.00 87.75 71 ASN A O 1
ATOM 581 N N . ASN A 1 72 ? -0.833 -8.828 -0.555 1.00 86.94 72 ASN A N 1
ATOM 582 C CA . ASN A 1 72 ? 0.095 -9.746 -1.223 1.00 86.94 72 ASN A CA 1
ATOM 583 C C . ASN A 1 72 ? -0.070 -9.768 -2.750 1.00 86.94 72 ASN A C 1
ATOM 585 O O . ASN A 1 72 ? 0.883 -10.086 -3.454 1.00 86.94 72 ASN A O 1
ATOM 589 N N . PHE A 1 73 ? -1.258 -9.454 -3.273 1.00 84.44 73 PHE A N 1
ATOM 590 C CA . PHE A 1 73 ? -1.509 -9.391 -4.710 1.00 84.44 73 PHE A CA 1
ATOM 591 C C . PHE A 1 73 ? -0.932 -8.107 -5.314 1.00 84.44 73 PHE A C 1
ATOM 593 O O . PHE A 1 73 ? -0.134 -8.179 -6.244 1.00 84.44 73 PHE A O 1
ATOM 600 N N . THR A 1 74 ? -1.253 -6.943 -4.749 1.00 84.94 74 THR A N 1
ATOM 601 C CA . THR A 1 74 ? -0.757 -5.637 -5.206 1.00 84.94 74 THR A CA 1
ATOM 602 C C . THR A 1 74 ? 0.760 -5.539 -5.072 1.00 84.94 74 THR A C 1
ATOM 604 O O . THR A 1 74 ? 1.404 -4.949 -5.929 1.00 84.94 74 THR A O 1
ATOM 607 N N . ALA A 1 75 ? 1.355 -6.193 -4.066 1.00 84.88 75 ALA A N 1
ATOM 608 C CA . ALA A 1 75 ? 2.808 -6.283 -3.903 1.00 84.88 75 ALA A CA 1
ATOM 609 C C . ALA A 1 75 ? 3.518 -7.002 -5.069 1.00 84.88 75 ALA A C 1
ATOM 611 O O . ALA A 1 75 ? 4.729 -6.869 -5.237 1.00 84.88 75 ALA A O 1
ATOM 612 N N . ARG A 1 76 ? 2.787 -7.755 -5.905 1.00 82.06 76 ARG A N 1
ATOM 613 C CA . ARG A 1 76 ? 3.337 -8.371 -7.125 1.00 82.06 76 ARG A CA 1
ATOM 614 C C . ARG A 1 76 ? 3.435 -7.375 -8.282 1.00 82.06 76 ARG A C 1
ATOM 616 O O . ARG A 1 76 ? 4.212 -7.629 -9.194 1.00 82.06 76 ARG A O 1
ATOM 623 N N . PHE A 1 77 ? 2.721 -6.250 -8.223 1.00 81.38 77 PHE A N 1
ATOM 624 C CA . PHE A 1 77 ? 2.700 -5.188 -9.234 1.00 81.38 77 PHE A CA 1
ATOM 625 C C . PHE A 1 77 ? 3.523 -3.976 -8.779 1.00 81.38 77 PHE A C 1
ATOM 627 O O . PHE A 1 77 ? 3.021 -2.862 -8.691 1.00 81.38 77 PHE A O 1
ATOM 634 N N . THR A 1 78 ? 4.806 -4.182 -8.470 1.00 80.50 78 THR A N 1
ATOM 635 C CA . THR A 1 78 ? 5.682 -3.105 -7.966 1.00 80.50 78 THR A CA 1
ATOM 636 C C . THR A 1 78 ? 5.881 -1.963 -8.962 1.00 80.50 78 THR A C 1
ATOM 638 O O . THR A 1 78 ? 6.065 -0.832 -8.534 1.00 80.50 78 THR A O 1
ATOM 641 N N . ALA A 1 79 ? 5.849 -2.249 -10.268 1.00 82.44 79 ALA A N 1
ATOM 642 C CA . ALA A 1 79 ? 5.982 -1.241 -11.322 1.00 82.44 79 ALA A CA 1
ATOM 643 C C . ALA A 1 79 ? 4.683 -0.453 -11.581 1.00 82.44 79 ALA A C 1
ATOM 645 O O . ALA A 1 79 ? 4.728 0.583 -12.234 1.00 82.44 79 ALA A O 1
ATOM 646 N N . ALA A 1 80 ? 3.536 -0.950 -11.101 1.00 84.69 80 ALA A N 1
ATOM 647 C CA . ALA A 1 80 ? 2.228 -0.339 -11.330 1.00 84.69 80 ALA A CA 1
ATOM 648 C C . ALA A 1 80 ? 1.226 -0.640 -10.190 1.00 84.69 80 ALA A C 1
ATOM 650 O O . ALA A 1 80 ? 0.281 -1.431 -10.358 1.00 84.69 80 ALA A O 1
ATOM 651 N N . PRO A 1 81 ? 1.449 -0.076 -8.989 1.00 82.94 81 PRO A N 1
ATOM 652 C CA . PRO A 1 81 ? 0.639 -0.363 -7.808 1.00 82.94 81 PRO A CA 1
ATOM 653 C C . PRO A 1 81 ? -0.829 0.088 -7.916 1.00 82.94 81 PRO A C 1
ATOM 655 O O . PRO A 1 81 ? -1.711 -0.637 -7.444 1.00 82.94 81 PRO A O 1
ATOM 658 N N . LEU A 1 82 ? -1.133 1.228 -8.544 1.00 82.81 82 LEU A N 1
ATOM 659 C CA . LEU A 1 82 ? -2.501 1.733 -8.724 1.00 82.81 82 LEU A CA 1
ATOM 660 C C . LEU A 1 82 ? -3.312 0.823 -9.643 1.00 82.81 82 LEU A C 1
ATOM 662 O O . LEU A 1 82 ? -4.482 0.535 -9.367 1.00 82.81 82 LEU A O 1
ATOM 666 N N . LEU A 1 83 ? -2.696 0.331 -10.721 1.00 83.56 83 LEU A N 1
ATOM 667 C CA . LEU A 1 83 ? -3.328 -0.661 -11.589 1.00 83.56 83 LEU A CA 1
ATOM 668 C C . LEU A 1 83 ? -3.571 -1.971 -10.845 1.00 83.56 83 LEU A C 1
ATOM 670 O O . LEU A 1 83 ? -4.680 -2.504 -10.906 1.00 83.56 83 LEU A O 1
ATOM 674 N N . GLY A 1 84 ? -2.580 -2.449 -10.087 1.00 85.12 84 GLY A N 1
ATOM 675 C CA . GLY A 1 84 ? -2.721 -3.636 -9.244 1.00 85.12 84 GLY A CA 1
ATOM 676 C C . GLY A 1 84 ? -3.889 -3.516 -8.259 1.00 85.12 84 GLY A C 1
ATOM 677 O O . GLY A 1 84 ? -4.671 -4.455 -8.102 1.00 85.12 84 GLY A O 1
ATOM 678 N N . GLN A 1 85 ? -4.066 -2.347 -7.642 1.00 85.00 85 GLN A N 1
ATOM 679 C CA . GLN A 1 85 ? -5.198 -2.078 -6.753 1.00 85.00 85 GLN A CA 1
ATOM 680 C C . GLN A 1 85 ? -6.537 -2.016 -7.485 1.00 85.00 85 GLN A C 1
ATOM 682 O O . GLN A 1 85 ? -7.528 -2.565 -7.004 1.00 85.00 85 GLN A O 1
ATOM 687 N N . LYS A 1 86 ? -6.589 -1.373 -8.654 1.00 83.75 86 LYS A N 1
ATOM 688 C CA . LYS A 1 86 ? -7.815 -1.290 -9.455 1.00 83.75 86 LYS A CA 1
ATOM 689 C C . LYS A 1 86 ? -8.264 -2.674 -9.927 1.00 83.75 86 LYS A C 1
ATOM 691 O O . LYS A 1 86 ? -9.451 -2.976 -9.841 1.00 83.75 86 LYS A O 1
ATOM 696 N N . LEU A 1 87 ? -7.314 -3.516 -10.343 1.00 84.62 87 LEU A N 1
ATOM 697 C CA . LEU A 1 87 ? -7.540 -4.921 -10.687 1.00 84.62 87 LEU A CA 1
ATOM 698 C C . LEU A 1 87 ? -8.012 -5.729 -9.479 1.00 84.62 87 LEU A C 1
ATOM 700 O O . LEU A 1 87 ? -8.985 -6.465 -9.588 1.00 84.62 87 LEU A O 1
ATOM 704 N N . TRP A 1 88 ? -7.380 -5.562 -8.314 1.00 82.06 88 TRP A N 1
ATOM 705 C CA . TRP A 1 88 ? -7.836 -6.209 -7.082 1.00 82.06 88 TRP A CA 1
ATOM 706 C C . TRP A 1 88 ? -9.288 -5.847 -6.756 1.00 82.06 88 TRP A C 1
ATOM 708 O O . TRP A 1 88 ? -10.079 -6.718 -6.422 1.00 82.06 88 TRP A O 1
ATOM 718 N N . ARG A 1 89 ? -9.665 -4.576 -6.927 1.00 78.38 89 ARG A N 1
ATOM 719 C CA . ARG A 1 89 ? -11.036 -4.103 -6.698 1.00 78.38 89 ARG A CA 1
ATOM 720 C C . ARG A 1 89 ? -12.043 -4.643 -7.720 1.00 78.38 89 ARG A C 1
ATOM 722 O O . ARG A 1 89 ? -13.233 -4.673 -7.425 1.00 78.38 89 ARG A O 1
ATOM 729 N N . TRP A 1 90 ? -11.584 -5.033 -8.912 1.00 77.56 90 TRP A N 1
ATOM 730 C CA . TRP A 1 90 ? -12.411 -5.699 -9.926 1.00 77.56 90 TRP A CA 1
ATOM 731 C C . TRP A 1 90 ? -12.704 -7.156 -9.581 1.00 77.56 90 TRP A C 1
ATOM 733 O O . TRP A 1 90 ? -13.715 -7.679 -10.040 1.00 77.56 90 TRP A O 1
ATOM 743 N N . PHE A 1 91 ? -11.873 -7.804 -8.762 1.00 72.81 91 PHE A N 1
ATOM 744 C CA . PHE A 1 91 ? -12.232 -9.085 -8.172 1.00 72.81 91 PHE A CA 1
ATOM 745 C C . PHE A 1 91 ? -13.187 -8.818 -7.004 1.00 72.81 91 PHE A C 1
ATOM 747 O O . PHE A 1 91 ? -12.753 -8.280 -5.983 1.00 72.81 91 PHE A O 1
ATOM 754 N N . PRO A 1 92 ? -14.489 -9.149 -7.117 1.00 57.25 92 PRO A N 1
ATOM 755 C CA . PRO A 1 92 ? -15.405 -8.971 -6.006 1.00 57.25 92 PRO A CA 1
ATOM 756 C C . PRO A 1 92 ? -14.904 -9.821 -4.839 1.00 57.25 92 PRO A C 1
ATOM 758 O O . PRO A 1 92 ? -14.882 -11.052 -4.907 1.00 57.25 92 PRO A O 1
ATOM 761 N N . ALA A 1 93 ? -14.471 -9.158 -3.766 1.00 58.81 93 ALA A N 1
ATOM 762 C CA . ALA A 1 93 ? -14.220 -9.830 -2.505 1.00 58.81 93 ALA A CA 1
ATOM 763 C C . ALA A 1 93 ? -15.520 -10.541 -2.116 1.00 58.81 93 ALA A C 1
ATOM 765 O O . ALA A 1 93 ? -16.571 -9.899 -2.021 1.00 58.81 93 ALA A O 1
ATOM 766 N N . LYS A 1 94 ? -15.472 -11.868 -1.933 1.00 47.91 94 LYS A N 1
ATOM 767 C CA . LYS A 1 94 ? -16.593 -12.595 -1.334 1.00 47.91 94 LYS A CA 1
ATOM 768 C C . LYS A 1 94 ? -16.922 -11.888 -0.018 1.00 47.91 94 LYS A C 1
ATOM 770 O O . LYS A 1 94 ? -16.069 -11.838 0.865 1.00 47.91 94 LYS A O 1
ATOM 775 N N . LYS A 1 95 ? -18.128 -11.319 0.091 1.00 43.09 95 LYS A N 1
ATOM 776 C CA . LYS A 1 95 ? -18.691 -10.942 1.390 1.00 43.09 95 LYS A CA 1
ATOM 777 C C . LYS A 1 95 ? -18.765 -12.235 2.202 1.00 43.09 95 LYS A C 1
ATOM 779 O O . LYS A 1 95 ? -19.489 -13.145 1.801 1.00 43.09 95 LYS A O 1
ATOM 784 N N . ALA A 1 96 ? -17.927 -12.334 3.228 1.00 40.66 96 ALA A N 1
ATOM 785 C CA . ALA A 1 96 ? -18.075 -13.327 4.282 1.00 40.66 96 ALA A CA 1
ATOM 786 C C . ALA A 1 96 ? -19.218 -12.900 5.206 1.00 40.66 96 ALA A C 1
ATOM 788 O O . ALA A 1 96 ? -19.368 -11.668 5.401 1.00 40.66 96 ALA A O 1
#

Radius of gyration: 16.49 Å; chains: 1; bounding box: 35×43×40 Å

Secondary structure (DSSP, 8-state):
-----HHHHHHHHHHHHHHHHHHHHHHHHHHHHHHTT-----------STTSSHHHHHHHHHHHS------TTGGG-TT-HHHHHHHHHHS-----

pLDDT: mean 78.08, std 14.53, range [38.53, 95.69]

Foldseek 3Di:
DDDDDPVVVVLVVVLVVCLVVLLVVLVVVVVVCVVVVPDPPDDDDQDDDPPPCSVVVVVCCVVVDPDDDDDPQLVSNPSHSPVSSVVVVVPPDPPD

Sequence (96 aa):
MSEYSPMSRLLHSLRRTLDPGLHWLEERLLQRMVTNNVEPLQLLFVVGAPRSGTTLLYQLLATRFAVSYFNNFTARFTAAPLLGQKLWRWFPAKKA